Protein AF-A0A7J3V3F5-F1 (afdb_monomer_lite)

Radius of gyration: 14.67 Å; chains: 1; bounding box: 30×22×42 Å

Sequence (92 aa):
MKKLGDKIILVDGHTRAFAAFLRGFSQIPVYWESEELDWDAYAVCVEWCEKENVRTIADLKNRVVPEKDYEILWCKRCEELDKMLKRKRKET

Secondary structure (DSSP, 8-state):
-EEETTEEE--S-HHHHHHHHHTT-S--------S---HHHHHHHHHHHHHTT--SGGGGTT----HHHHIIIIIIHHHHHHHHHHHHHHH-

pLDDT: mean 95.99, std 3.33, range [67.38, 98.06]

Structure (mmCIF, N/CA/C/O backbone):
data_AF-A0A7J3V3F5-F1
#
_entry.id   AF-A0A7J3V3F5-F1
#
loop_
_atom_site.group_PDB
_atom_site.id
_atom_site.type_symbol
_atom_site.label_atom_id
_atom_site.label_alt_id
_atom_site.label_comp_id
_atom_site.label_asym_id
_atom_site.label_entity_id
_atom_site.label_seq_id
_atom_site.pdbx_PDB_ins_code
_atom_site.Cartn_x
_atom_site.Cartn_y
_atom_site.Cartn_z
_atom_site.occupancy
_atom_site.B_iso_or_equiv
_atom_site.auth_seq_id
_atom_site.auth_comp_id
_atom_site.auth_asym_id
_atom_site.auth_atom_id
_atom_site.pdbx_PDB_model_num
ATOM 1 N N . MET A 1 1 ? 11.616 1.599 4.774 1.00 95.31 1 MET A N 1
ATOM 2 C CA . MET A 1 1 ? 11.138 0.260 5.187 1.00 95.31 1 MET A CA 1
ATOM 3 C C . MET A 1 1 ? 10.973 0.244 6.686 1.00 95.31 1 MET A C 1
ATOM 5 O O . MET A 1 1 ? 11.827 0.781 7.370 1.00 95.31 1 MET A O 1
ATOM 9 N N . LYS A 1 2 ? 9.934 -0.393 7.212 1.00 97.12 2 LYS A N 1
ATOM 10 C CA . LYS A 1 2 ? 9.724 -0.539 8.657 1.00 97.12 2 LYS A CA 1
ATOM 11 C C . LYS A 1 2 ? 9.292 -1.964 8.967 1.00 97.12 2 LYS A C 1
ATOM 13 O O . LYS A 1 2 ? 8.615 -2.584 8.151 1.00 97.12 2 LYS A O 1
ATOM 18 N N . LYS A 1 3 ? 9.677 -2.480 10.134 1.00 97.00 3 LYS A N 1
ATOM 19 C CA . LYS A 1 3 ? 9.072 -3.695 10.680 1.00 97.00 3 LYS A CA 1
ATOM 20 C C . LYS A 1 3 ? 7.809 -3.311 11.452 1.00 97.00 3 LYS A C 1
ATOM 22 O O . LYS A 1 3 ? 7.910 -2.569 12.425 1.00 97.00 3 LYS A O 1
ATOM 27 N N . LEU A 1 4 ? 6.656 -3.809 11.017 1.00 96.19 4 LEU A N 1
ATOM 28 C CA . LEU A 1 4 ? 5.363 -3.621 11.671 1.00 96.19 4 LEU A CA 1
ATOM 29 C C . LEU A 1 4 ? 4.793 -5.005 11.997 1.00 96.19 4 LEU A C 1
ATOM 31 O O . LEU A 1 4 ? 4.444 -5.766 11.096 1.00 96.19 4 LEU A O 1
ATOM 35 N N . GLY A 1 5 ? 4.782 -5.359 13.284 1.00 93.69 5 GLY A N 1
ATOM 36 C CA . GLY A 1 5 ? 4.513 -6.732 13.714 1.00 93.69 5 GLY A CA 1
ATOM 37 C C . GLY A 1 5 ? 5.551 -7.714 13.156 1.00 93.69 5 GLY A C 1
ATOM 38 O O . GLY A 1 5 ? 6.757 -7.553 13.359 1.00 93.69 5 GLY A O 1
ATOM 39 N N . ASP A 1 6 ? 5.082 -8.733 12.443 1.00 94.38 6 ASP A N 1
ATOM 40 C CA . ASP A 1 6 ? 5.890 -9.740 11.749 1.00 94.38 6 ASP A CA 1
ATOM 41 C C . ASP A 1 6 ? 6.232 -9.361 10.294 1.00 94.38 6 ASP A C 1
ATOM 43 O O . ASP A 1 6 ? 6.988 -10.075 9.634 1.00 94.38 6 ASP A O 1
ATOM 47 N N . LYS A 1 7 ? 5.732 -8.223 9.795 1.00 94.50 7 LYS A N 1
ATOM 48 C CA . LYS A 1 7 ? 5.883 -7.794 8.396 1.00 94.50 7 LYS A CA 1
ATOM 49 C C . LYS A 1 7 ? 6.957 -6.730 8.238 1.00 94.50 7 LYS A C 1
ATOM 51 O O . LYS A 1 7 ? 7.174 -5.896 9.116 1.00 94.50 7 LYS A O 1
ATOM 56 N N . ILE A 1 8 ? 7.593 -6.724 7.070 1.00 96.50 8 ILE A N 1
ATOM 57 C CA . ILE A 1 8 ? 8.455 -5.635 6.607 1.00 96.50 8 ILE A CA 1
ATOM 58 C C . ILE A 1 8 ? 7.686 -4.878 5.526 1.00 96.50 8 ILE A C 1
ATOM 60 O O . ILE A 1 8 ? 7.329 -5.459 4.504 1.00 96.50 8 ILE A O 1
ATOM 64 N N . ILE A 1 9 ? 7.430 -3.593 5.757 1.00 97.12 9 ILE A N 1
ATOM 65 C CA . ILE A 1 9 ? 6.589 -2.759 4.895 1.00 97.12 9 ILE A CA 1
ATOM 66 C C . ILE A 1 9 ? 7.372 -1.593 4.297 1.00 97.12 9 ILE A C 1
ATOM 68 O O . ILE A 1 9 ? 8.320 -1.074 4.901 1.00 97.12 9 ILE A O 1
ATOM 72 N N . LEU A 1 10 ? 6.955 -1.166 3.107 1.00 96.75 10 LEU A N 1
ATOM 73 C CA . LEU A 1 10 ? 7.337 0.122 2.548 1.00 96.75 10 LEU A CA 1
ATOM 74 C C . LEU A 1 10 ? 6.442 1.190 3.193 1.00 96.75 10 LEU A C 1
ATOM 76 O O . LEU A 1 10 ? 5.230 1.021 3.245 1.00 96.75 10 LEU A O 1
ATOM 80 N N . VAL A 1 11 ? 7.047 2.238 3.749 1.00 95.88 11 VAL A N 1
ATOM 81 C CA . VAL A 1 11 ? 6.306 3.322 4.423 1.00 95.88 11 VAL A CA 1
ATOM 82 C C . VAL A 1 11 ? 6.122 4.532 3.509 1.00 95.88 11 VAL A C 1
ATOM 84 O O . VAL A 1 11 ? 5.083 5.174 3.532 1.00 95.88 11 VAL A O 1
ATOM 87 N N . ASP A 1 12 ? 7.083 4.775 2.619 1.00 95.19 12 ASP A N 1
ATOM 88 C CA . ASP A 1 12 ? 7.059 5.841 1.621 1.00 95.19 12 ASP A CA 1
ATOM 89 C C . ASP A 1 12 ? 7.744 5.372 0.324 1.00 95.19 12 ASP A C 1
ATOM 91 O O . ASP A 1 12 ? 8.428 4.350 0.284 1.00 95.19 12 ASP A O 1
ATOM 95 N N . GLY A 1 13 ? 7.579 6.126 -0.760 1.00 95.94 13 GLY A N 1
ATOM 96 C CA . GLY A 1 13 ? 8.245 5.888 -2.030 1.00 95.94 13 GLY A CA 1
ATOM 97 C C . GLY A 1 13 ? 7.5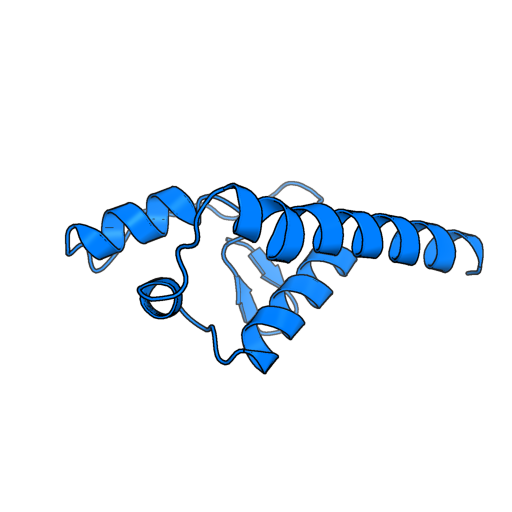01 4.907 -2.925 1.00 95.94 13 GLY A C 1
ATOM 98 O O . GLY A 1 13 ? 8.066 4.489 -3.931 1.00 95.94 13 GLY A O 1
ATOM 99 N N . HIS A 1 14 ? 6.245 4.574 -2.611 1.00 95.38 14 HIS A N 1
ATOM 100 C CA . HIS A 1 14 ? 5.397 3.665 -3.389 1.00 95.38 14 HIS A CA 1
ATOM 101 C C . HIS A 1 14 ? 5.360 4.036 -4.877 1.00 95.38 14 HIS A C 1
ATOM 103 O O . HIS A 1 14 ? 5.637 3.194 -5.726 1.00 95.38 14 HIS A O 1
ATOM 109 N N . THR A 1 15 ? 5.138 5.310 -5.213 1.00 95.00 15 THR A N 1
ATOM 110 C CA . THR A 1 15 ? 5.125 5.775 -6.611 1.00 95.00 15 THR A CA 1
ATOM 111 C C . THR A 1 15 ? 6.473 5.570 -7.305 1.00 95.00 15 THR A C 1
ATOM 113 O O . THR A 1 15 ? 6.513 5.116 -8.447 1.00 95.00 15 THR A O 1
ATOM 116 N N . ARG A 1 16 ? 7.594 5.846 -6.619 1.00 97.19 16 ARG A N 1
ATOM 117 C CA . ARG A 1 16 ? 8.947 5.634 -7.170 1.00 97.19 16 ARG A CA 1
ATOM 118 C C . ARG A 1 16 ? 9.251 4.148 -7.351 1.00 97.19 16 ARG A C 1
ATOM 120 O O . ARG A 1 16 ? 9.756 3.755 -8.398 1.00 97.19 16 ARG A O 1
ATOM 127 N N . ALA A 1 17 ? 8.919 3.329 -6.357 1.00 97.62 17 ALA A N 1
ATOM 128 C CA . ALA A 1 17 ? 9.089 1.883 -6.407 1.00 97.62 17 ALA A CA 1
ATOM 129 C C . ALA A 1 17 ? 8.264 1.273 -7.548 1.00 97.62 17 ALA A C 1
ATOM 131 O O . ALA A 1 17 ? 8.762 0.438 -8.301 1.00 97.62 17 ALA A O 1
ATOM 132 N N . PHE A 1 18 ? 7.026 1.737 -7.722 1.00 97.56 18 PHE A N 1
ATOM 133 C CA . PHE A 1 18 ? 6.154 1.285 -8.795 1.00 97.56 18 PHE A CA 1
ATOM 134 C C . PHE A 1 18 ? 6.666 1.725 -10.171 1.00 97.56 18 PHE A C 1
ATOM 136 O O . PHE A 1 18 ? 6.725 0.914 -11.093 1.00 97.56 18 PHE A O 1
ATOM 143 N N . ALA A 1 19 ? 7.135 2.967 -10.307 1.00 97.50 19 ALA A N 1
ATOM 144 C CA . ALA A 1 19 ? 7.771 3.435 -11.536 1.00 97.50 19 ALA A CA 1
ATOM 145 C C . ALA A 1 19 ? 9.028 2.617 -11.889 1.00 97.50 19 ALA A C 1
ATOM 147 O O . ALA A 1 19 ? 9.213 2.259 -13.052 1.00 97.50 19 ALA A O 1
ATOM 148 N N . ALA A 1 20 ? 9.868 2.275 -10.906 1.00 98.06 20 ALA A N 1
ATOM 149 C CA . ALA A 1 20 ? 11.026 1.406 -11.112 1.00 98.06 20 ALA A CA 1
ATOM 150 C C . ALA A 1 20 ? 10.602 -0.000 -11.569 1.00 98.06 20 ALA A C 1
ATOM 152 O O . ALA A 1 20 ? 11.137 -0.518 -12.549 1.00 98.06 20 ALA A O 1
ATOM 153 N N . PHE A 1 21 ? 9.580 -0.583 -10.939 1.00 97.62 21 PHE A N 1
ATOM 154 C CA . PHE A 1 21 ? 9.007 -1.859 -11.368 1.00 97.62 21 PHE A CA 1
ATOM 155 C C . PHE A 1 21 ? 8.524 -1.819 -12.828 1.00 97.62 21 PHE A C 1
ATOM 157 O O . PHE A 1 21 ? 8.869 -2.699 -13.616 1.00 97.62 21 PHE A O 1
ATOM 164 N N . LEU A 1 22 ? 7.804 -0.766 -13.236 1.00 97.25 22 LEU A N 1
ATOM 165 C CA . LEU A 1 22 ? 7.355 -0.595 -14.626 1.00 97.25 22 LEU A CA 1
ATOM 166 C C . LEU A 1 22 ? 8.513 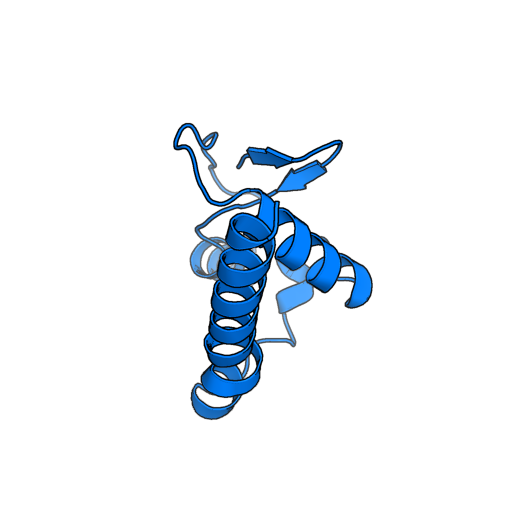-0.461 -15.629 1.00 97.25 22 LEU A C 1
ATOM 168 O O . LEU A 1 22 ? 8.339 -0.754 -16.811 1.00 97.25 22 LEU A O 1
ATOM 172 N N . ARG A 1 23 ? 9.696 -0.036 -15.174 1.00 97.50 23 ARG A N 1
ATOM 173 C CA . ARG A 1 23 ? 10.926 0.028 -15.978 1.00 97.50 23 ARG A CA 1
ATOM 174 C C . ARG A 1 23 ? 11.721 -1.283 -15.984 1.00 97.50 23 ARG A C 1
ATOM 176 O O . ARG A 1 23 ? 12.795 -1.321 -16.573 1.00 97.50 23 ARG A O 1
ATOM 183 N N . GLY A 1 24 ? 11.200 -2.346 -15.372 1.00 97.56 24 GLY A N 1
ATOM 184 C CA . GLY A 1 24 ? 11.819 -3.672 -15.361 1.00 97.56 24 GLY A CA 1
ATOM 185 C C . GLY A 1 24 ? 12.870 -3.873 -14.268 1.00 97.56 24 GLY A C 1
ATOM 186 O O . GLY A 1 24 ? 13.564 -4.888 -14.284 1.00 97.56 24 GLY A O 1
ATOM 187 N N . PHE A 1 25 ? 12.998 -2.947 -13.312 1.00 97.69 25 PHE A N 1
ATOM 188 C CA . PHE A 1 25 ? 13.883 -3.153 -12.167 1.00 97.69 25 PHE A CA 1
ATOM 189 C C . PHE A 1 25 ? 13.298 -4.219 -11.236 1.00 97.69 25 PHE A C 1
ATOM 191 O O . PHE A 1 25 ? 12.148 -4.122 -10.806 1.00 97.69 25 PHE A O 1
ATOM 198 N N . SER A 1 26 ? 14.107 -5.222 -10.895 1.00 94.06 26 SER A N 1
ATOM 199 C CA . SER A 1 26 ? 13.746 -6.279 -9.941 1.00 94.06 26 SER A CA 1
ATOM 200 C C . SER A 1 26 ? 14.076 -5.920 -8.490 1.00 94.06 26 SER A C 1
ATOM 202 O O . SER A 1 26 ? 13.598 -6.582 -7.570 1.00 94.06 26 SER A O 1
ATOM 204 N N . GLN A 1 27 ? 14.897 -4.888 -8.273 1.00 95.38 27 GLN A N 1
ATOM 205 C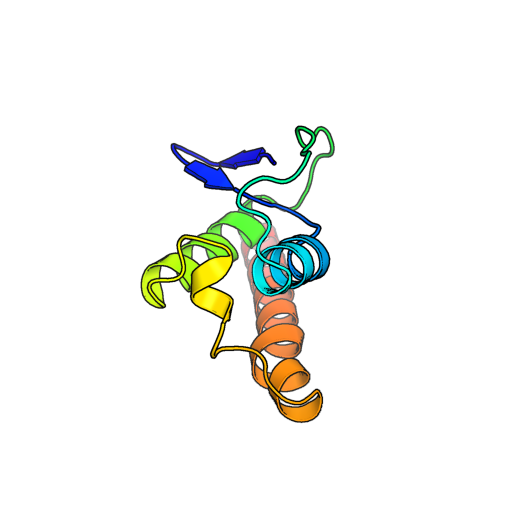 CA . GLN A 1 27 ? 15.359 -4.437 -6.962 1.00 95.38 27 GLN A CA 1
ATOM 206 C C . GLN A 1 27 ? 15.529 -2.915 -6.951 1.00 95.38 27 GLN A C 1
ATOM 208 O O . GLN A 1 27 ? 15.843 -2.310 -7.977 1.00 95.38 27 GLN A O 1
ATOM 213 N N . ILE A 1 28 ? 15.345 -2.308 -5.779 1.00 95.50 28 ILE A N 1
ATOM 214 C CA . ILE A 1 28 ? 15.570 -0.879 -5.535 1.00 95.50 28 ILE A CA 1
ATOM 215 C C . ILE A 1 28 ? 16.321 -0.690 -4.212 1.00 95.50 28 ILE A C 1
ATOM 217 O O . ILE A 1 28 ? 16.135 -1.493 -3.293 1.00 95.50 28 ILE A O 1
ATOM 221 N N . PRO A 1 29 ? 17.152 0.357 -4.079 1.00 96.31 29 PRO A N 1
ATOM 222 C CA . PRO A 1 29 ? 17.724 0.719 -2.791 1.00 96.31 29 PRO A CA 1
ATOM 223 C C . PRO A 1 29 ? 16.620 1.188 -1.841 1.00 96.31 29 PRO A C 1
ATOM 225 O O . PRO A 1 29 ? 15.700 1.908 -2.234 1.00 96.31 29 PRO A O 1
ATOM 228 N N . VAL A 1 30 ? 16.730 0.788 -0.577 1.00 95.88 30 VAL A N 1
ATOM 229 C CA . VAL A 1 30 ? 15.802 1.177 0.484 1.00 95.88 30 VAL A CA 1
ATOM 230 C C . VAL A 1 30 ? 16.560 1.496 1.764 1.00 95.88 30 VAL A C 1
ATOM 232 O O . VAL A 1 30 ? 17.646 0.971 2.003 1.00 95.88 30 VAL A O 1
ATOM 235 N N . TYR A 1 31 ? 15.946 2.318 2.609 1.00 96.50 31 TYR A N 1
ATOM 236 C CA . TYR A 1 31 ? 16.449 2.660 3.936 1.00 96.50 31 TYR A CA 1
ATOM 237 C C . TYR A 1 31 ? 15.444 2.225 4.997 1.00 96.50 31 TYR A C 1
ATOM 239 O O . TYR A 1 31 ? 14.245 2.111 4.715 1.00 96.50 31 TYR A O 1
ATOM 247 N N . TRP A 1 32 ? 15.923 1.952 6.207 1.00 97.38 32 TRP A N 1
ATOM 248 C CA . TRP A 1 32 ? 15.050 1.717 7.351 1.00 97.38 32 TRP A CA 1
ATOM 249 C C . TRP A 1 32 ? 14.470 3.038 7.846 1.00 97.38 32 TRP A C 1
ATOM 251 O O . TRP A 1 32 ? 15.185 4.028 7.938 1.00 97.38 32 TRP A O 1
ATOM 261 N N . GLU A 1 33 ? 13.174 3.027 8.136 1.00 97.31 33 GLU A N 1
ATOM 262 C CA . GLU A 1 33 ? 12.457 4.154 8.709 1.00 97.31 33 GLU A CA 1
ATOM 263 C C . GLU A 1 33 ? 12.799 4.266 10.191 1.00 97.31 33 GLU A C 1
ATOM 265 O O . GLU A 1 33 ? 12.611 3.307 10.954 1.00 97.31 33 GLU A O 1
ATOM 270 N N . SER A 1 34 ? 13.310 5.432 10.570 1.00 95.31 34 SER A N 1
ATOM 271 C CA . SER A 1 34 ? 13.727 5.763 11.930 1.00 95.31 34 SER A CA 1
ATOM 272 C C . SER A 1 34 ? 12.793 6.752 12.615 1.00 95.31 34 SER A C 1
ATOM 274 O O . SER A 1 34 ? 12.848 6.859 13.838 1.00 95.31 34 SER A O 1
ATOM 276 N N . GLU A 1 35 ? 11.967 7.474 11.859 1.00 95.81 35 GLU A N 1
ATOM 277 C CA . GLU A 1 35 ? 11.014 8.424 12.423 1.00 95.81 35 GLU A CA 1
ATOM 278 C C . GLU A 1 35 ? 9.834 7.703 13.076 1.00 95.81 35 GLU A C 1
ATOM 280 O O . GLU A 1 35 ? 9.468 6.585 12.698 1.00 95.81 35 GLU A O 1
ATOM 285 N N . GLU A 1 36 ? 9.243 8.352 14.080 1.00 94.69 36 GLU A N 1
ATOM 286 C CA . GLU A 1 36 ? 8.015 7.881 14.709 1.00 94.69 36 GLU A CA 1
ATOM 287 C C . GLU A 1 36 ? 6.817 8.421 13.929 1.00 94.69 36 GLU A C 1
ATOM 289 O O . GLU A 1 36 ? 6.571 9.628 13.889 1.00 94.69 36 GLU A O 1
ATOM 294 N N . LEU A 1 37 ? 6.089 7.509 13.289 1.00 95.62 37 LEU A N 1
ATOM 295 C CA . LEU A 1 37 ? 4.903 7.799 12.491 1.00 95.62 37 LEU A CA 1
ATOM 296 C C . LEU A 1 37 ? 3.653 7.275 13.203 1.00 95.62 37 LEU A C 1
ATOM 298 O O . LEU A 1 37 ? 3.732 6.578 14.211 1.00 95.62 37 LEU A O 1
ATOM 302 N N . ASP A 1 38 ? 2.475 7.572 12.655 1.00 96.12 38 ASP A N 1
ATOM 303 C CA . ASP A 1 38 ? 1.223 7.010 13.162 1.00 96.12 38 ASP A CA 1
ATOM 304 C C . ASP A 1 38 ? 1.110 5.512 12.814 1.00 96.12 38 ASP A C 1
ATOM 306 O O . ASP A 1 38 ? 0.516 5.120 11.806 1.00 96.12 38 ASP A O 1
ATOM 310 N N . TRP A 1 39 ? 1.718 4.654 13.636 1.00 96.19 39 TRP A N 1
ATOM 311 C CA . TRP A 1 39 ? 1.762 3.214 13.380 1.00 96.19 39 TRP A CA 1
ATOM 312 C C . TRP A 1 39 ? 0.390 2.538 13.434 1.00 96.19 39 TRP A C 1
ATOM 314 O O . TRP A 1 39 ? 0.208 1.521 12.762 1.00 96.19 39 TRP A O 1
ATOM 324 N N . ASP A 1 40 ? -0.585 3.109 14.149 1.00 96.56 40 ASP A N 1
ATOM 325 C CA . ASP A 1 40 ? -1.967 2.615 14.121 1.00 96.56 40 ASP A CA 1
ATOM 326 C C . ASP A 1 40 ? -2.581 2.827 12.733 1.00 96.56 40 ASP A C 1
ATOM 328 O O . ASP A 1 40 ? -3.208 1.920 12.181 1.00 96.56 40 ASP A O 1
ATOM 332 N N . ALA A 1 41 ? -2.371 4.006 12.137 1.00 97.19 41 ALA A N 1
ATOM 333 C CA . ALA A 1 41 ? -2.830 4.291 10.782 1.00 97.19 41 ALA A CA 1
ATOM 334 C C . ALA A 1 41 ? -2.158 3.362 9.761 1.00 97.19 41 ALA A C 1
ATOM 336 O O . ALA A 1 41 ? -2.838 2.778 8.917 1.00 97.19 41 ALA A O 1
ATOM 337 N N . TYR A 1 42 ? -0.842 3.150 9.874 1.00 97.00 42 TYR A N 1
ATOM 338 C CA . TYR A 1 42 ? -0.129 2.205 9.008 1.00 97.00 42 TYR A CA 1
ATOM 339 C C . TYR A 1 42 ? -0.624 0.765 9.167 1.00 97.00 42 TYR A C 1
ATOM 341 O O . TYR A 1 42 ? -0.747 0.067 8.162 1.00 97.00 42 TYR A O 1
ATOM 349 N N . ALA A 1 43 ? -0.945 0.315 10.384 1.00 97.38 43 ALA A N 1
ATOM 350 C CA . ALA A 1 43 ? -1.498 -1.020 1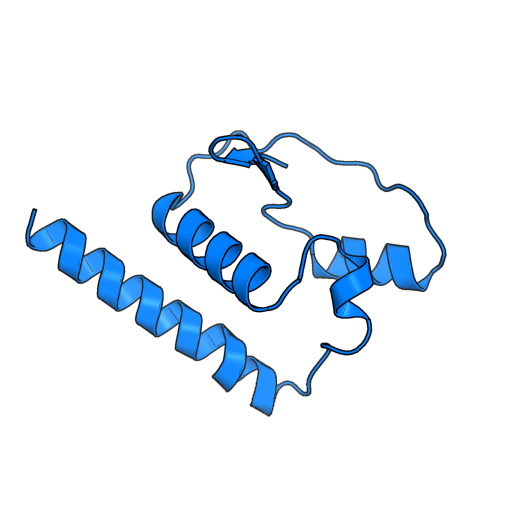0.605 1.00 97.38 43 ALA A CA 1
ATOM 351 C C . ALA A 1 43 ? -2.828 -1.209 9.861 1.00 97.38 43 ALA A C 1
ATOM 353 O O . ALA A 1 43 ? -3.012 -2.218 9.180 1.00 97.38 43 ALA A O 1
ATOM 354 N N . VAL A 1 44 ? -3.710 -0.204 9.903 1.00 97.69 44 VAL A N 1
ATOM 355 C CA . VAL A 1 44 ? -4.975 -0.222 9.152 1.00 97.69 44 VAL A CA 1
ATOM 356 C C . VAL A 1 44 ? -4.732 -0.198 7.637 1.00 97.69 44 VAL A C 1
ATOM 358 O O . VAL A 1 44 ? -5.367 -0.954 6.902 1.00 97.69 44 VAL A O 1
ATOM 361 N N . CYS A 1 45 ? -3.787 0.611 7.151 1.00 96.75 45 CYS A N 1
ATOM 362 C CA . CYS A 1 45 ? -3.419 0.630 5.732 1.00 96.75 45 CYS A CA 1
ATOM 363 C C . CYS A 1 45 ? -2.882 -0.729 5.252 1.00 96.75 45 CYS A C 1
ATOM 365 O O . CYS A 1 45 ? -3.241 -1.186 4.166 1.00 96.75 45 CYS A O 1
ATOM 367 N N . VAL A 1 46 ? -2.055 -1.400 6.058 1.00 96.62 46 VAL A N 1
ATOM 368 C CA . VAL A 1 46 ? -1.554 -2.749 5.754 1.00 96.62 46 VAL A CA 1
ATOM 369 C C . VAL A 1 46 ? -2.701 -3.756 5.719 1.00 96.62 46 VAL A C 1
ATOM 371 O O . VAL A 1 46 ? -2.774 -4.546 4.782 1.00 96.62 46 VAL A O 1
ATOM 374 N N . GLU A 1 47 ? -3.640 -3.690 6.663 1.00 97.31 47 GLU A N 1
ATOM 375 C CA . GLU A 1 47 ? -4.832 -4.545 6.664 1.00 97.31 47 GLU A CA 1
ATOM 376 C C . GLU A 1 47 ? -5.687 -4.342 5.398 1.00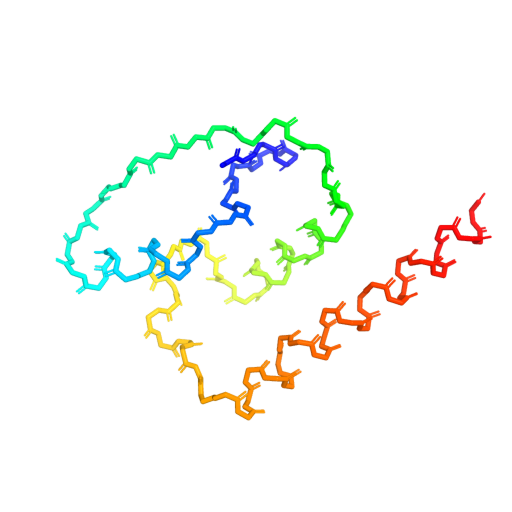 97.31 47 GLU A C 1
ATOM 378 O O . GLU A 1 47 ? -6.188 -5.308 4.817 1.00 97.31 47 GLU A O 1
ATOM 383 N N . TRP A 1 48 ? -5.838 -3.100 4.924 1.00 97.19 48 TRP A N 1
ATOM 384 C CA . TRP A 1 48 ? -6.518 -2.822 3.655 1.00 97.19 48 TRP A CA 1
ATOM 385 C C . TRP A 1 48 ? -5.808 -3.478 2.471 1.00 97.19 48 TRP A C 1
ATOM 387 O O . TRP A 1 48 ? -6.471 -4.098 1.641 1.00 97.19 48 TRP A O 1
ATOM 397 N N . CYS A 1 49 ? -4.478 -3.389 2.412 1.00 96.25 49 CYS A N 1
ATOM 398 C CA . CYS A 1 49 ? -3.689 -4.073 1.391 1.00 96.25 49 CYS A CA 1
ATOM 399 C C . CYS A 1 49 ? -3.885 -5.594 1.450 1.00 96.25 49 CYS A C 1
ATOM 401 O O . CYS A 1 49 ? -4.112 -6.218 0.417 1.00 96.25 49 CYS A O 1
ATOM 403 N N . GLU A 1 50 ? -3.866 -6.197 2.639 1.00 96.19 50 GLU A N 1
ATOM 404 C CA . GLU A 1 50 ? -4.059 -7.642 2.800 1.00 96.19 50 GLU A CA 1
ATOM 405 C C . GLU A 1 50 ? -5.440 -8.110 2.338 1.00 96.19 50 GLU A C 1
ATOM 407 O O . GLU A 1 50 ? -5.533 -9.092 1.597 1.00 96.19 50 GLU A O 1
ATOM 412 N N . LYS A 1 51 ? -6.497 -7.380 2.715 1.00 97.56 51 LYS A N 1
ATOM 413 C CA . LYS A 1 51 ? -7.878 -7.645 2.275 1.00 97.56 51 LYS A CA 1
ATOM 414 C C . LYS A 1 51 ? -8.025 -7.574 0.757 1.00 97.56 51 LYS A C 1
ATOM 416 O O . LYS A 1 51 ? -8.757 -8.363 0.170 1.00 97.56 51 LYS A O 1
ATOM 421 N N . GLU A 1 52 ? -7.284 -6.668 0.131 1.00 96.25 52 GLU A N 1
ATOM 422 C CA . GLU A 1 52 ? -7.246 -6.470 -1.318 1.00 96.25 52 GLU A CA 1
ATOM 423 C C . GLU A 1 52 ? -6.226 -7.367 -2.036 1.00 96.25 52 GLU A C 1
ATOM 425 O O . GLU A 1 52 ? -6.065 -7.264 -3.254 1.00 96.25 52 GLU A O 1
ATOM 430 N N . ASN A 1 53 ? -5.539 -8.254 -1.309 1.00 96.56 53 ASN A N 1
ATOM 431 C CA . ASN A 1 53 ? -4.485 -9.127 -1.824 1.00 96.56 53 ASN A CA 1
ATOM 432 C C . ASN A 1 53 ? -3.316 -8.359 -2.487 1.00 96.56 53 ASN A C 1
ATOM 434 O O . ASN A 1 53 ? -2.716 -8.834 -3.450 1.00 96.56 53 ASN A O 1
ATOM 438 N N . VAL A 1 54 ? -2.987 -7.174 -1.965 1.00 96.75 54 VAL A N 1
ATOM 439 C CA . VAL A 1 54 ? -1.828 -6.351 -2.341 1.00 96.75 54 VAL A CA 1
ATOM 440 C C . VAL A 1 54 ? -0.680 -6.670 -1.385 1.00 96.75 54 VAL A C 1
ATOM 442 O O . VAL A 1 54 ? -0.730 -6.324 -0.206 1.00 96.75 54 VAL A O 1
ATOM 445 N N . ARG A 1 55 ? 0.361 -7.350 -1.875 1.00 95.69 55 ARG A N 1
ATOM 446 C CA . ARG A 1 55 ? 1.516 -7.782 -1.060 1.00 95.69 55 ARG A CA 1
ATOM 447 C C . ARG A 1 55 ? 2.843 -7.211 -1.545 1.00 95.69 55 ARG A C 1
ATOM 449 O O . ARG A 1 55 ? 3.805 -7.146 -0.786 1.00 95.69 55 ARG A O 1
ATOM 456 N N . THR A 1 56 ? 2.907 -6.823 -2.809 1.00 95.44 56 THR A N 1
ATOM 457 C CA . THR A 1 56 ? 4.112 -6.359 -3.488 1.00 95.44 56 THR A CA 1
ATOM 458 C C . THR A 1 56 ? 3.805 -5.128 -4.328 1.00 95.44 56 THR A C 1
ATOM 460 O O . THR A 1 56 ? 2.656 -4.850 -4.670 1.00 95.44 56 THR A O 1
ATOM 463 N N . ILE A 1 57 ? 4.849 -4.402 -4.730 1.00 96.31 57 ILE A N 1
ATOM 464 C CA . ILE A 1 57 ? 4.678 -3.242 -5.608 1.00 96.31 57 ILE A CA 1
ATOM 465 C C . ILE A 1 57 ? 4.089 -3.618 -6.978 1.00 96.31 57 ILE A C 1
ATOM 467 O O . ILE A 1 57 ? 3.397 -2.814 -7.598 1.00 96.31 57 ILE A O 1
ATOM 471 N N . ALA A 1 58 ? 4.321 -4.852 -7.435 1.00 95.94 58 ALA A N 1
ATOM 472 C CA . ALA A 1 58 ? 3.802 -5.355 -8.702 1.00 95.94 58 ALA A CA 1
ATOM 473 C C . ALA A 1 58 ? 2.269 -5.476 -8.703 1.00 95.94 58 ALA A C 1
ATOM 475 O O . ALA A 1 58 ? 1.644 -5.309 -9.752 1.00 95.94 58 ALA A O 1
ATOM 476 N N . ASP A 1 59 ? 1.656 -5.685 -7.534 1.00 97.06 59 ASP A N 1
ATOM 477 C CA . ASP A 1 59 ? 0.201 -5.826 -7.391 1.00 97.06 59 ASP A CA 1
ATOM 478 C C . ASP A 1 59 ? -0.550 -4.512 -7.685 1.00 97.06 59 ASP A C 1
ATOM 480 O O . ASP A 1 59 ? -1.763 -4.515 -7.905 1.00 97.06 59 ASP A O 1
ATOM 484 N N . LEU A 1 60 ? 0.169 -3.384 -7.761 1.00 95.81 60 LEU A N 1
ATOM 485 C CA . LEU A 1 60 ? -0.379 -2.083 -8.151 1.00 95.81 60 LEU A CA 1
ATOM 486 C C . LEU A 1 60 ? -0.512 -1.899 -9.673 1.00 95.81 60 LEU A C 1
ATOM 488 O O . LEU A 1 60 ? -1.116 -0.919 -10.105 1.00 95.81 60 LEU A O 1
ATOM 492 N N . LYS A 1 61 ? -0.001 -2.830 -10.500 1.00 95.19 61 LYS A N 1
ATOM 493 C CA . LYS A 1 61 ? 0.077 -2.687 -11.972 1.00 95.19 61 LYS A CA 1
ATOM 494 C C . LYS A 1 61 ? -1.234 -2.248 -12.630 1.00 95.19 61 LYS A C 1
ATOM 496 O O . LYS A 1 61 ? -1.209 -1.427 -13.540 1.00 95.19 61 LYS A O 1
ATOM 501 N N . ASN A 1 62 ? -2.357 -2.771 -12.145 1.00 94.00 62 ASN A N 1
ATOM 502 C CA . ASN A 1 62 ? -3.694 -2.502 -12.679 1.00 94.00 62 ASN A CA 1
ATOM 503 C C . ASN A 1 62 ? -4.570 -1.695 -11.703 1.00 94.00 62 ASN A C 1
ATOM 505 O O . ASN A 1 62 ? -5.792 -1.733 -11.801 1.00 94.00 62 ASN A O 1
ATOM 509 N N . ARG A 1 63 ? -3.958 -1.011 -10.728 1.00 95.19 63 ARG A N 1
ATOM 510 C CA . ARG A 1 63 ? -4.648 -0.256 -9.667 1.00 95.19 63 ARG A CA 1
ATOM 511 C C . ARG A 1 63 ? -4.311 1.239 -9.679 1.00 95.19 63 ARG A C 1
ATOM 513 O O . ARG A 1 63 ? -4.631 1.948 -8.731 1.00 95.19 63 ARG A O 1
ATOM 520 N N . VAL A 1 64 ? -3.668 1.726 -10.743 1.00 95.12 64 VAL A N 1
ATOM 521 C CA . VAL A 1 64 ? -3.477 3.164 -10.967 1.00 95.12 64 VAL A CA 1
ATOM 522 C C . VAL A 1 64 ? -4.774 3.739 -11.512 1.00 95.12 64 VAL A C 1
ATOM 524 O O . VAL A 1 64 ? -5.270 3.291 -12.544 1.00 95.12 64 VAL A O 1
ATOM 527 N N . VAL A 1 65 ? -5.311 4.728 -10.811 1.00 95.81 65 VAL A N 1
ATOM 528 C CA . VAL A 1 65 ? -6.608 5.334 -11.115 1.00 95.81 65 VAL A CA 1
ATOM 529 C C . VAL A 1 65 ? -6.449 6.819 -11.457 1.00 95.81 65 VAL A C 1
ATOM 531 O O . VAL A 1 65 ? -5.454 7.432 -11.060 1.00 95.81 65 VAL A O 1
ATOM 534 N N . PRO A 1 66 ? -7.404 7.419 -12.191 1.00 97.56 66 PRO A N 1
ATOM 535 C CA . PRO A 1 66 ? -7.459 8.863 -12.386 1.00 97.56 66 PRO A CA 1
ATOM 536 C C . PRO A 1 66 ? -7.516 9.628 -11.059 1.00 97.56 66 PRO A C 1
ATOM 538 O O . PRO A 1 66 ? -8.052 9.136 -10.069 1.00 97.56 66 PRO A O 1
ATOM 541 N N . GLU A 1 67 ? -7.047 10.874 -11.070 1.00 96.69 67 GLU A N 1
ATOM 542 C CA . GLU A 1 67 ? -7.003 11.758 -9.894 1.00 96.69 67 GLU A CA 1
ATOM 543 C C . GLU A 1 67 ? -8.341 11.838 -9.145 1.00 96.69 67 GLU A C 1
ATOM 545 O O . GLU A 1 67 ? -8.385 11.651 -7.933 1.00 96.69 67 GLU A O 1
ATOM 550 N N . LYS A 1 68 ? -9.449 12.020 -9.875 1.00 97.62 68 LYS A N 1
ATOM 551 C CA . LYS A 1 68 ? -10.801 12.077 -9.295 1.00 97.62 68 LYS A CA 1
ATOM 552 C C . LYS A 1 68 ? -11.165 10.832 -8.474 1.00 97.62 68 LYS A C 1
ATOM 554 O O . LYS A 1 68 ? -11.878 10.939 -7.481 1.00 97.62 68 LYS A O 1
ATOM 559 N N . ASP A 1 69 ? -10.684 9.664 -8.895 1.00 97.81 69 ASP A N 1
ATOM 560 C CA . ASP A 1 69 ? -10.985 8.390 -8.253 1.00 97.81 69 ASP A CA 1
ATOM 561 C C . ASP A 1 69 ? -10.005 8.163 -7.099 1.00 97.81 69 ASP A C 1
ATOM 563 O O . ASP A 1 69 ? -10.412 7.693 -6.041 1.00 97.81 69 ASP A O 1
ATOM 567 N N . TYR A 1 70 ? -8.739 8.571 -7.253 1.00 96.19 70 TYR A N 1
ATOM 568 C CA . TYR A 1 70 ? -7.741 8.551 -6.180 1.00 96.19 70 TYR A CA 1
ATOM 569 C C . TYR A 1 70 ? -8.172 9.404 -4.981 1.00 96.19 70 TYR A C 1
ATOM 571 O O . TYR A 1 70 ? -8.081 8.962 -3.836 1.00 96.19 70 TYR A O 1
ATOM 579 N N . GLU A 1 71 ? -8.720 10.590 -5.242 1.00 97.75 71 GLU A N 1
ATOM 580 C CA . GLU A 1 71 ? -9.236 11.491 -4.213 1.00 97.75 71 GLU A CA 1
ATOM 581 C C . GLU A 1 71 ? -10.299 10.813 -3.332 1.00 97.75 71 GLU A C 1
ATOM 583 O O . GLU A 1 71 ? -10.323 10.969 -2.112 1.00 97.75 71 GLU A O 1
ATOM 588 N N . ILE A 1 72 ? -11.170 10.005 -3.936 1.00 96.50 72 ILE A N 1
ATOM 589 C CA . ILE A 1 72 ? -12.246 9.316 -3.220 1.00 96.50 72 ILE A CA 1
ATOM 590 C C . ILE A 1 72 ? -11.736 8.028 -2.568 1.00 96.50 72 ILE A C 1
ATOM 592 O O . ILE A 1 72 ? -11.958 7.803 -1.380 1.00 96.50 72 ILE A O 1
ATOM 596 N N . LEU A 1 73 ? -11.066 7.176 -3.344 1.00 95.31 73 LEU A N 1
ATOM 597 C CA . LEU A 1 73 ? -10.655 5.837 -2.922 1.00 95.31 73 LEU A CA 1
ATOM 598 C C . LEU A 1 73 ? -9.515 5.864 -1.899 1.00 95.31 73 LEU A C 1
ATOM 600 O O . LEU A 1 73 ? -9.382 4.915 -1.121 1.00 95.31 73 LEU A O 1
ATOM 604 N N . TRP A 1 74 ? -8.709 6.930 -1.900 1.00 94.94 74 TRP A N 1
ATOM 605 C CA . TRP A 1 74 ? -7.545 7.073 -1.036 1.00 94.94 74 TRP A CA 1
ATOM 606 C C . TRP A 1 74 ? -7.617 8.300 -0.126 1.00 94.94 74 TRP A C 1
ATOM 608 O O . TRP A 1 74 ? -7.698 8.115 1.086 1.00 94.94 74 TRP A O 1
ATOM 618 N N . CYS A 1 75 ? -7.623 9.532 -0.658 1.00 96.50 75 CYS A N 1
ATOM 619 C CA . CYS A 1 75 ? -7.505 10.745 0.173 1.00 96.50 75 CYS A CA 1
ATOM 620 C C . CYS A 1 75 ? -8.618 10.824 1.228 1.00 96.50 75 CYS A C 1
ATOM 622 O O . CYS A 1 75 ? -8.333 10.818 2.426 1.00 96.50 75 CYS A O 1
ATOM 624 N N . LYS A 1 76 ? -9.886 10.780 0.802 1.00 98.00 76 LYS A N 1
ATOM 625 C CA . LYS A 1 76 ? -11.039 10.828 1.719 1.00 98.00 76 LYS A CA 1
ATOM 626 C C . LYS A 1 76 ? -11.070 9.655 2.694 1.00 98.00 76 LYS A C 1
ATOM 628 O O . LYS A 1 76 ? -11.338 9.845 3.877 1.00 98.00 76 LYS A O 1
ATOM 633 N N . ARG A 1 77 ? -10.739 8.450 2.224 1.00 97.44 77 ARG A N 1
ATOM 634 C CA . ARG A 1 77 ? -10.658 7.250 3.070 1.00 97.44 77 ARG A CA 1
ATOM 635 C C . ARG A 1 77 ? -9.608 7.405 4.179 1.00 97.44 77 ARG A C 1
ATOM 637 O O . ARG A 1 77 ? -9.858 7.024 5.322 1.00 97.44 77 ARG A O 1
ATOM 644 N N . CYS A 1 78 ? -8.451 7.984 3.863 1.00 97.00 78 CYS A N 1
ATOM 645 C CA . CYS A 1 78 ? -7.394 8.279 4.830 1.00 97.00 78 CYS A CA 1
ATOM 646 C C . CYS A 1 78 ? -7.789 9.404 5.801 1.00 97.00 78 CYS A C 1
ATOM 648 O O . CYS A 1 78 ? -7.501 9.305 6.992 1.00 97.00 78 CYS A O 1
ATOM 650 N N . GLU A 1 79 ? -8.493 10.441 5.340 1.00 97.94 79 GLU A N 1
ATOM 651 C CA . GLU A 1 79 ? -9.031 11.486 6.223 1.00 97.94 79 GLU A CA 1
ATOM 652 C C . GLU A 1 79 ? -10.052 10.937 7.227 1.00 97.94 79 GLU A C 1
ATOM 654 O O . GLU A 1 79 ? -10.073 11.337 8.393 1.00 97.94 79 GLU A O 1
ATOM 659 N N . GLU A 1 80 ? -10.922 10.025 6.790 1.00 98.00 80 GLU A N 1
ATOM 660 C CA . GLU A 1 80 ? -11.880 9.347 7.665 1.00 98.00 80 GLU A CA 1
ATOM 661 C C . GLU A 1 80 ? -11.175 8.463 8.699 1.00 98.00 80 GLU A C 1
ATOM 663 O O . GLU A 1 80 ? -11.544 8.489 9.878 1.00 98.00 80 GLU A O 1
ATOM 668 N N . LEU A 1 81 ? -10.127 7.741 8.286 1.00 97.75 81 LEU A N 1
ATOM 669 C CA . LEU A 1 81 ? -9.270 6.973 9.190 1.00 97.75 81 LEU A CA 1
ATOM 670 C C . LEU A 1 81 ? -8.631 7.872 10.258 1.00 97.75 81 LEU A C 1
ATOM 672 O O . LEU A 1 81 ? -8.734 7.565 11.446 1.00 97.75 81 LEU A O 1
ATOM 676 N N . ASP A 1 82 ? -8.030 8.994 9.862 1.00 97.31 82 ASP A N 1
ATOM 677 C CA . ASP A 1 82 ? -7.415 9.950 10.790 1.00 97.31 82 ASP A CA 1
ATOM 678 C C . ASP A 1 82 ? -8.434 10.486 11.812 1.00 97.31 82 ASP A C 1
ATOM 680 O O . ASP A 1 82 ? -8.193 10.452 13.023 1.00 97.31 82 ASP A O 1
ATOM 684 N N . LYS A 1 83 ? -9.626 10.894 11.353 1.00 97.62 83 LYS A N 1
ATOM 685 C CA . LYS A 1 83 ? -10.722 11.340 12.234 1.00 97.62 83 LYS A CA 1
ATOM 686 C C . LYS A 1 83 ? -11.141 10.245 13.217 1.00 97.62 83 LYS A C 1
ATOM 688 O O . LYS A 1 83 ? -11.323 10.520 14.406 1.00 97.62 83 LYS A O 1
ATOM 693 N N . MET A 1 84 ? -11.287 9.009 12.740 1.00 97.44 84 MET A N 1
ATOM 694 C CA . MET A 1 84 ? -11.672 7.862 13.562 1.00 97.44 84 MET A CA 1
ATOM 695 C C . MET A 1 84 ? -10.620 7.554 14.634 1.00 97.44 84 MET A C 1
ATOM 697 O O . MET A 1 84 ? -10.981 7.388 15.801 1.00 97.44 84 MET A O 1
ATOM 701 N N . LEU A 1 85 ? -9.336 7.503 14.269 1.00 97.38 85 LEU A N 1
ATOM 702 C CA . LEU A 1 85 ? -8.243 7.231 15.207 1.00 97.38 85 LEU A CA 1
ATOM 703 C C . LEU A 1 85 ? -8.117 8.341 16.252 1.00 97.38 85 LEU A C 1
ATOM 705 O O . LEU A 1 85 ? -8.023 8.052 17.446 1.00 97.38 85 LEU A O 1
ATOM 709 N N . LYS A 1 86 ? -8.214 9.610 15.836 1.00 96.50 86 LYS A N 1
ATOM 710 C CA . LYS A 1 86 ? -8.239 10.757 16.757 1.00 96.50 86 LYS A CA 1
ATOM 711 C C . LYS A 1 86 ? -9.394 10.680 17.750 1.00 96.50 86 LYS A C 1
ATOM 713 O O . LYS A 1 86 ? -9.203 11.039 18.908 1.00 96.50 86 LYS A O 1
ATOM 718 N N . ARG A 1 87 ? -10.581 10.223 17.331 1.00 96.69 87 ARG A N 1
ATOM 719 C CA . ARG A 1 87 ? -11.716 10.008 18.244 1.00 96.69 87 ARG A CA 1
ATOM 720 C C . ARG A 1 87 ? -11.428 8.872 19.227 1.00 96.69 87 ARG A C 1
ATOM 722 O O . ARG A 1 87 ? -11.532 9.089 20.427 1.00 96.69 87 ARG A O 1
ATOM 729 N N . LYS A 1 88 ? -10.985 7.712 18.735 1.00 95.06 88 LYS A N 1
ATOM 730 C CA . LYS A 1 88 ? -10.684 6.535 19.568 1.00 95.06 88 LYS A CA 1
ATOM 731 C C . LYS A 1 88 ? -9.641 6.833 20.654 1.00 95.06 88 LYS A C 1
ATOM 733 O O . LYS A 1 88 ? -9.811 6.421 21.795 1.00 95.06 88 LYS A O 1
ATOM 738 N N . ARG A 1 89 ? -8.598 7.601 20.320 1.00 94.75 89 ARG A N 1
ATOM 739 C CA . ARG A 1 89 ? -7.548 8.029 21.264 1.00 94.75 89 ARG A CA 1
ATOM 740 C C . ARG A 1 89 ? -8.032 9.001 22.343 1.00 94.75 89 ARG A C 1
ATOM 742 O O . ARG A 1 89 ? -7.366 9.126 23.356 1.00 94.75 89 ARG A O 1
ATOM 749 N N . LYS A 1 90 ? -9.142 9.715 22.122 1.00 92.12 90 LYS A N 1
ATOM 750 C CA . LYS A 1 90 ? -9.760 10.598 23.131 1.00 92.12 90 LYS A CA 1
ATOM 751 C C . LYS A 1 90 ? -10.695 9.850 24.084 1.00 92.12 90 LYS A C 1
ATOM 753 O O . LYS A 1 90 ? -11.018 10.379 25.139 1.00 92.12 90 LYS A O 1
ATOM 758 N N . GLU A 1 91 ? -11.180 8.682 23.670 1.00 87.62 91 GLU A N 1
ATOM 759 C CA . GLU A 1 91 ? -12.100 7.829 24.435 1.00 87.62 91 GLU A CA 1
ATOM 760 C C . GLU A 1 91 ? -11.363 6.796 25.307 1.00 87.62 91 GLU A C 1
ATOM 762 O O . GLU A 1 91 ? -12.000 6.126 26.118 1.00 87.62 91 GLU A O 1
ATOM 767 N N . THR A 1 92 ? -10.046 6.659 25.123 1.00 67.38 92 THR A N 1
ATOM 768 C CA . THR A 1 92 ? -9.146 5.775 25.882 1.00 67.38 92 THR A CA 1
ATOM 769 C C . THR A 1 92 ? -8.368 6.597 26.900 1.00 67.38 92 THR A C 1
ATOM 771 O O . THR A 1 92 ? -8.207 6.113 28.040 1.00 67.38 92 THR A O 1
#

Foldseek 3Di:
DEDQPPDDDDPDCLVVQLVCVVVVDPDDDDDYDDDDDPSVLVVVVVVVCVVVVNDDSVVCVPVDDDPVVCCVVPVVVSVVVVVVVVVVVVVD

=== Feature glossary ===
Legend for the data blocks above and below:

— What the protein is —

The amino-acid sequence is the protein's primary structure: the linear order of residues from the N-terminus to the C-terminus, written in one-letter code. Everything else here — the 3D coordinates, the secondary structure, the domain annotations — is ultimately a consequence of this string.

Database cross-references. InterPro integrates a dozen domain/family signature databases into unified entries with residue-range hits. GO terms attach function/process/location labels with evidence codes. CATH codes position the fold in a four-level structural taxonomy. Organism is the NCBI-taxonomy species name.

— Where its atoms are —

The mmCIF block holds the 3D Cartesian coordinates of each backbone atom (N, Cα, C, O) in ångströms. mmCIF is the PDB's canonical archive format — a tagged-loop text representation of the atomic model.

The six renders are orthographic views along the three Cartesian axes in both directions. Representation (cartoon, sticks, or surface) and color scheme (sequence-rainbow or by-chain) vary across proteins so the training set covers all the common visualization conventions.

— Local backbone conformation —

Secondary structure is the local, repeating backbone conformation. DSSP classifies it into eight states by reading the hydrogen-bond network: three helix types (H, G, I), two β types (E, B), two non-regular types (T, S), and unstructured coil (-).

SS3 is a coarse helix/strand/coil call (letters a/b/c) made by the P-SEA algorithm from inter-Cα distances and dihedrals. It is less detailed than DSSP but needs only Cα positions.

Backbone dihedral angles. Every residue except chain termini has a φ (preceding-C → N → Cα → C) and a ψ (N → Cα → C → next-N). They are reported in degrees following the IUPAC sign convention. Secondary structure is essentially a statement about which (φ, ψ) basin each residue occupies.

— Global shape and packing —

The geometric summary reports three shape descriptors. Rg (radius of gyration) measures how spread out the Cα atoms are about their centre of mass; compact globular proteins have small Rg, elongated or unfolded ones large. Cα contacts (<8 Å, |i−j|>4) count long-range residue pairs in spatial proximity — high for tightly packed folds, near zero for rods or random coil. The bounding-box extents give the protein's footprint along x, y, z in Å.

Solvent accessibility: the surface area of each residue that a 1.4 Å water probe can touch, in Å². When only backbone atoms are present the absolute values are lower than full-atom SASA (side chains contribute most of the area) and are flagged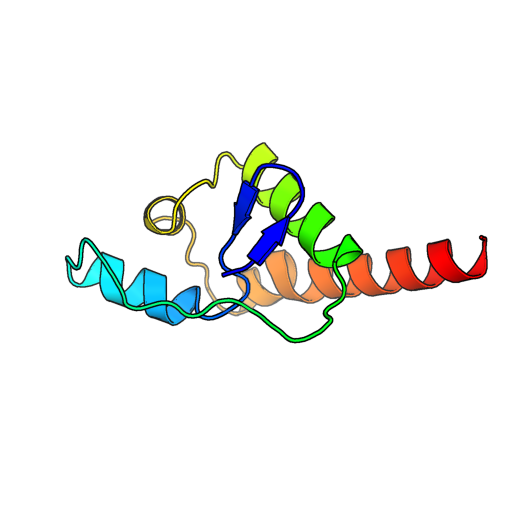 as backbone-only.

Plot images: a contact map (which residues are close in 3D, as an N×N binary image), a Ramachandran scatter (backbone torsion angles, revealing secondary-structure composition at a glance), and — for AlphaFold structures — a PAE heatmap (pairwise prediction confidence).

— Structural neighborhood —

Foldseek's 3Di representation compresses backbone geometry into a per-residue letter drawn from a learned twenty-state alphabet. It captures the tertiary interaction pattern around each residue — which residues are packed against it in space, regardless of where they are in sequence.

Structural nearest neighbors (via Foldseek easy-search vs the PDB). Reported per hit: target PDB id, E-value, and alignment TM-score. A TM-score above ~0.5 is the conventional threshold for 'same fold'.

— Confidence and disorder —

pLDDT (predicted Local Distance Difference Test) is AlphaFold's per-residue confidence score, ranging from 0 to 100. Values above 90 indicate high confidence (typically well-packed cores); 70–90 is confident; 50–70 low confidence; below 50 usually means the region is disordered or the prediction is unreliable there. AlphaFold stores pLDDT in the mmCIF B-factor column.

For experimental (PDB) structures, the B-factor (temperature factor) quantifies the positional spread of each atom in the crystal — a combination of thermal vibration and static disorder — in units of Å². High B-factors mark flexible loops or poorly resolved regions; low B-factors mark the rigid, well-ordered core.

Predicted Aligned Error (PAE) is an AlphaFold confidence matrix: entry (i, j) is the expected error in the position of residue j, in ångströms, when the prediction is superimposed on the true structure at residue i. Low PAE within a block of residues means that block is internally rigid and well-predicted; high PAE between two blocks means their relative placement is uncertain even if each block individually is confident.